Protein AF-X1ISZ4-F1 (afdb_monomer_lite)

Structure (mmCIF, N/CA/C/O backbone):
data_AF-X1ISZ4-F1
#
_entry.id   AF-X1ISZ4-F1
#
loop_
_atom_site.group_PDB
_atom_site.id
_atom_site.type_symbol
_atom_site.label_atom_id
_atom_site.label_alt_id
_atom_site.label_comp_id
_atom_site.label_asym_id
_atom_site.label_entity_id
_atom_site.label_seq_id
_atom_site.pdbx_PDB_ins_code
_atom_site.Cartn_x
_atom_site.Cartn_y
_atom_site.Cartn_z
_atom_site.occupancy
_atom_site.B_iso_or_equiv
_atom_site.auth_seq_id
_atom_site.auth_comp_id
_atom_site.auth_asym_id
_atom_site.auth_atom_id
_atom_site.pdbx_PDB_model_num
ATOM 1 N N . MET A 1 1 ? -13.206 31.941 -2.773 1.00 62.72 1 MET A N 1
ATOM 2 C CA . MET A 1 1 ? -14.234 31.764 -1.715 1.00 62.72 1 MET A CA 1
ATOM 3 C C . MET A 1 1 ? -15.038 30.474 -1.890 1.00 62.72 1 MET A C 1
ATOM 5 O O . MET A 1 1 ? -15.037 29.676 -0.965 1.00 62.72 1 MET A O 1
ATOM 9 N N . LYS A 1 2 ? -15.603 30.187 -3.077 1.00 75.62 2 LYS A N 1
ATOM 10 C CA . LYS A 1 2 ? -16.377 28.954 -3.359 1.00 75.62 2 LYS A CA 1
ATOM 11 C C . LYS A 1 2 ? -15.668 27.635 -2.975 1.00 75.62 2 LYS A C 1
ATOM 13 O O . LYS A 1 2 ? -16.251 26.824 -2.273 1.00 75.62 2 LYS A O 1
ATOM 18 N N . ARG A 1 3 ? -14.382 27.456 -3.323 1.00 81.62 3 ARG A N 1
ATOM 19 C CA . ARG A 1 3 ? -13.604 26.239 -2.979 1.00 81.62 3 ARG A CA 1
ATOM 20 C C . ARG A 1 3 ? -13.426 26.022 -1.467 1.00 81.62 3 ARG A C 1
ATOM 22 O O . ARG A 1 3 ? -13.477 24.888 -1.017 1.00 81.62 3 ARG A O 1
ATOM 29 N N . LYS A 1 4 ? -13.255 27.096 -0.684 1.00 86.88 4 LYS A N 1
ATOM 30 C CA . LYS A 1 4 ? -13.133 27.004 0.784 1.00 86.88 4 LYS A CA 1
ATOM 31 C C . LYS A 1 4 ? -14.461 26.585 1.424 1.00 86.88 4 LYS A C 1
ATOM 33 O O . LYS A 1 4 ? -14.455 25.752 2.316 1.00 86.88 4 LYS A O 1
ATOM 38 N N . ILE A 1 5 ? -15.581 27.111 0.921 1.00 91.75 5 ILE A N 1
ATOM 39 C CA . ILE A 1 5 ? -16.927 26.757 1.394 1.00 91.75 5 ILE A CA 1
ATOM 40 C C . ILE A 1 5 ? -17.220 25.275 1.138 1.00 91.75 5 ILE A C 1
ATOM 42 O O . ILE A 1 5 ? -17.655 24.587 2.052 1.00 91.75 5 ILE A O 1
ATOM 46 N N . VAL A 1 6 ? -16.913 24.763 -0.059 1.00 91.62 6 VAL A N 1
ATOM 47 C CA . VAL A 1 6 ? -17.113 23.338 -0.379 1.00 91.62 6 VAL A CA 1
ATOM 48 C C . VAL A 1 6 ? -16.302 22.437 0.552 1.00 91.62 6 VAL A C 1
ATOM 50 O O . VAL A 1 6 ? -16.856 21.482 1.079 1.00 91.62 6 VAL A O 1
ATOM 53 N N . VAL A 1 7 ? -15.028 22.763 0.807 1.00 90.25 7 VAL A N 1
ATOM 54 C CA . VAL A 1 7 ? -14.174 21.981 1.721 1.00 90.25 7 VAL A CA 1
ATOM 55 C C . VAL A 1 7 ? -14.715 21.995 3.152 1.00 90.25 7 VAL A C 1
ATOM 57 O O . VAL A 1 7 ? -14.713 20.963 3.820 1.00 90.25 7 VAL A O 1
ATOM 60 N N . ILE A 1 8 ? -15.200 23.142 3.633 1.00 94.44 8 ILE A N 1
ATOM 61 C CA . ILE A 1 8 ? -15.793 23.242 4.973 1.00 94.44 8 ILE A CA 1
ATOM 62 C C . ILE A 1 8 ? -17.065 22.397 5.049 1.00 94.44 8 ILE A C 1
ATOM 64 O O . ILE A 1 8 ? -17.183 21.575 5.952 1.00 94.44 8 ILE A O 1
ATOM 68 N N . ILE A 1 9 ? -17.976 22.535 4.080 1.00 95.31 9 ILE A N 1
ATOM 69 C CA . ILE A 1 9 ? -19.220 21.755 4.036 1.00 95.31 9 ILE A CA 1
ATOM 70 C C . ILE A 1 9 ? -18.910 20.258 3.979 1.00 95.31 9 ILE A C 1
ATOM 72 O O . ILE A 1 9 ? -19.455 19.506 4.780 1.00 95.31 9 ILE A O 1
ATOM 76 N N . SER A 1 10 ? -18.009 19.814 3.097 1.00 92.00 10 SER A N 1
ATOM 77 C CA . SER A 1 10 ? -17.659 18.393 2.987 1.00 92.00 10 SER A CA 1
ATOM 78 C C . SER A 1 10 ? -17.033 17.850 4.270 1.00 92.00 10 SER A C 1
ATOM 80 O O . SER A 1 10 ? -17.302 16.715 4.647 1.00 92.00 10 SER A O 1
ATOM 82 N N . THR A 1 11 ? -16.226 18.660 4.963 1.00 92.31 11 THR A N 1
ATOM 83 C CA . THR A 1 11 ? -15.612 18.274 6.242 1.00 92.31 11 THR A CA 1
ATOM 84 C C . THR A 1 11 ? -16.663 18.148 7.338 1.00 92.31 11 THR A C 1
ATOM 86 O O . THR A 1 11 ? -16.672 17.153 8.056 1.00 92.31 11 THR A O 1
ATOM 89 N N . VAL A 1 12 ? -17.579 19.116 7.442 1.00 96.44 12 VAL A N 1
ATOM 90 C CA . VAL A 1 12 ? -18.678 19.076 8.415 1.00 96.44 12 VAL A CA 1
ATOM 91 C C . VAL A 1 12 ? -19.565 17.866 8.155 1.00 96.44 12 VAL A C 1
ATOM 93 O O . VAL A 1 12 ? -19.790 17.088 9.072 1.00 96.44 12 VAL A O 1
ATOM 96 N N . VAL A 1 13 ? -19.987 17.644 6.906 1.00 96.56 13 VAL A N 1
ATOM 97 C CA . VAL A 1 13 ? -20.792 16.473 6.527 1.00 96.56 13 VAL A CA 1
ATOM 98 C C . VAL A 1 13 ? -20.063 15.174 6.874 1.00 96.56 13 VAL A C 1
ATOM 100 O O . VAL A 1 13 ? -20.657 14.294 7.491 1.00 96.56 13 VAL A O 1
ATOM 103 N N . GLY A 1 14 ? -18.772 15.062 6.543 1.00 94.06 14 GLY A N 1
ATOM 104 C CA . GLY A 1 14 ? -17.965 13.885 6.869 1.00 94.06 14 GLY A CA 1
ATOM 105 C C . GLY A 1 14 ? -17.879 13.617 8.374 1.00 94.06 14 GLY A C 1
ATOM 106 O O . GLY A 1 14 ? -18.080 12.483 8.806 1.00 94.06 14 GLY A O 1
ATOM 107 N N . LEU A 1 15 ? -17.649 14.655 9.183 1.00 96.31 15 LEU A N 1
ATOM 108 C CA . LEU A 1 15 ? -17.623 14.542 10.644 1.00 96.31 15 LEU A CA 1
ATOM 109 C C . LEU A 1 15 ? -18.996 14.183 11.216 1.00 96.31 15 LEU A C 1
ATOM 111 O O . LEU A 1 15 ? -19.079 13.331 12.096 1.00 96.31 15 LEU A O 1
ATOM 115 N N . THR A 1 16 ? -20.073 14.783 10.706 1.00 97.00 16 THR A N 1
ATOM 116 C CA . THR A 1 16 ? -21.440 14.459 11.128 1.00 97.00 16 THR A CA 1
ATOM 117 C C . THR A 1 16 ? -21.762 12.995 10.854 1.00 97.00 16 THR A C 1
ATOM 119 O O . THR A 1 16 ? -22.249 12.313 11.751 1.00 97.00 16 THR A O 1
ATOM 122 N N . VAL A 1 17 ? -21.444 12.489 9.659 1.00 96.19 17 VAL A N 1
ATOM 123 C CA . VAL A 1 17 ? -21.639 11.072 9.317 1.00 96.19 17 VAL A CA 1
ATOM 124 C C . VAL A 1 17 ? -20.811 10.172 10.234 1.00 96.19 17 VAL A C 1
ATOM 126 O O . VAL A 1 17 ? -21.343 9.200 10.762 1.00 96.19 17 VAL A O 1
ATOM 129 N N . LEU A 1 18 ? -19.542 10.509 10.485 1.00 94.12 18 LEU A N 1
ATOM 130 C CA . LEU A 1 18 ? -18.672 9.733 11.371 1.00 94.12 18 LEU A CA 1
ATOM 131 C C . LEU A 1 18 ? -19.232 9.648 12.800 1.00 94.12 18 LEU A C 1
ATOM 133 O O . LEU A 1 18 ? -19.314 8.561 13.368 1.00 94.12 18 LEU A O 1
ATOM 137 N N . ILE A 1 19 ? -19.653 10.782 13.368 1.00 95.25 19 ILE A N 1
ATOM 138 C CA . ILE A 1 19 ? -20.254 10.845 14.708 1.00 95.25 19 ILE A CA 1
ATOM 139 C C . ILE A 1 19 ? -21.555 10.039 14.746 1.00 95.25 19 ILE A C 1
ATOM 141 O O . ILE A 1 19 ? -21.777 9.281 15.687 1.00 95.25 19 ILE A O 1
ATOM 145 N N . LEU A 1 20 ? -22.395 10.166 13.717 1.00 95.62 20 LEU A N 1
ATOM 146 C CA . LEU A 1 20 ? -23.673 9.468 13.632 1.00 95.62 20 LEU A CA 1
ATOM 147 C C . LEU A 1 20 ? -23.486 7.947 13.552 1.00 95.62 20 LEU A C 1
ATOM 149 O O . LEU A 1 20 ? -24.216 7.220 14.217 1.00 95.62 20 LEU A O 1
ATOM 153 N N . ILE A 1 21 ? -22.471 7.463 12.829 1.00 94.19 21 ILE A N 1
ATOM 154 C CA . ILE A 1 21 ? -22.116 6.035 12.801 1.00 94.19 21 ILE A CA 1
ATOM 155 C C . ILE A 1 21 ? -21.763 5.540 14.205 1.00 94.19 21 ILE A C 1
ATOM 157 O O . ILE A 1 21 ? -22.311 4.535 14.647 1.00 94.19 21 ILE A O 1
ATOM 161 N N . PHE A 1 22 ? -20.890 6.243 14.930 1.00 91.12 22 PHE A N 1
ATOM 162 C CA . PHE A 1 22 ? -20.502 5.825 16.282 1.00 91.12 22 PHE A CA 1
ATOM 163 C C . PHE A 1 22 ? -21.638 5.938 17.299 1.00 91.12 22 PHE A C 1
ATOM 165 O O . PHE A 1 22 ? -21.713 5.128 18.224 1.00 91.12 22 PHE A O 1
ATOM 172 N N . TYR A 1 23 ? -22.523 6.916 17.123 1.00 93.12 23 TYR A N 1
ATOM 173 C CA . TYR A 1 23 ? -23.715 7.064 17.944 1.00 93.12 23 TYR A CA 1
ATOM 174 C C . TYR A 1 23 ? -24.702 5.911 17.717 1.00 93.12 23 TYR A C 1
ATOM 176 O O . TYR A 1 23 ? -25.162 5.313 18.684 1.00 93.12 23 TYR A O 1
ATOM 184 N N . LEU A 1 24 ? -24.978 5.557 16.455 1.00 93.25 24 LEU A N 1
ATOM 185 C CA . LEU A 1 24 ? -25.898 4.471 16.101 1.00 93.25 24 LEU A CA 1
ATOM 186 C C . LEU A 1 24 ? -25.3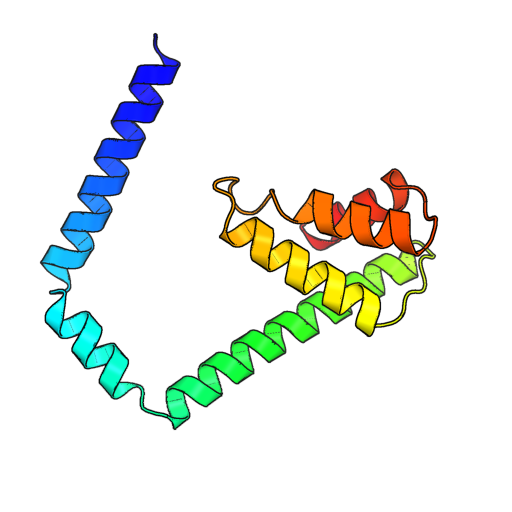37 3.086 16.434 1.00 93.25 24 LEU A C 1
ATOM 188 O O . LEU A 1 24 ? -26.068 2.232 16.925 1.00 93.25 24 LEU A O 1
ATOM 192 N N . ALA A 1 25 ? -24.050 2.854 16.170 1.00 90.62 25 ALA A N 1
ATOM 193 C CA . ALA A 1 25 ? -23.402 1.582 16.476 1.00 90.62 25 ALA A CA 1
ATOM 194 C C . ALA A 1 25 ? -23.202 1.387 17.988 1.00 90.62 25 ALA A C 1
ATOM 196 O O . ALA A 1 25 ? -23.190 0.257 18.472 1.00 90.62 25 ALA A O 1
ATOM 197 N N . GLY A 1 26 ? -23.053 2.486 18.735 1.00 92.38 26 GLY A N 1
ATOM 198 C CA . GLY A 1 26 ? -22.626 2.475 20.126 1.00 92.38 26 GLY A CA 1
ATOM 199 C C . GLY A 1 26 ? -21.145 2.115 20.225 1.00 92.38 26 GLY A C 1
ATOM 200 O O . GLY A 1 26 ? -20.756 0.966 20.035 1.00 92.38 26 GLY A O 1
ATOM 201 N N . ILE A 1 27 ? -20.297 3.090 20.567 1.00 89.44 27 ILE A N 1
ATOM 202 C CA . ILE A 1 27 ? -18.837 2.894 20.638 1.00 89.44 27 ILE A CA 1
ATOM 203 C C . ILE A 1 27 ? -18.433 1.692 21.514 1.00 89.44 27 ILE A C 1
ATOM 205 O O . ILE A 1 27 ? -17.483 0.983 21.196 1.00 89.44 27 ILE A O 1
ATOM 209 N N . GLN A 1 28 ? -19.186 1.424 22.584 1.00 91.31 28 GLN A N 1
ATOM 210 C CA . GLN A 1 28 ? -18.955 0.284 23.473 1.00 91.31 28 GLN A CA 1
ATOM 211 C C . GLN A 1 28 ? -19.186 -1.057 22.769 1.00 91.31 28 GLN A C 1
ATOM 213 O O . GLN A 1 28 ? -18.367 -1.961 22.914 1.00 91.31 28 GLN A O 1
ATOM 218 N N . ASN A 1 29 ? -20.244 -1.163 21.960 1.00 92.00 29 ASN A N 1
ATOM 219 C CA . ASN A 1 29 ? -20.534 -2.367 21.185 1.00 92.00 29 ASN A CA 1
ATOM 220 C C . ASN A 1 29 ? -19.422 -2.623 20.166 1.00 92.00 29 ASN A C 1
ATOM 222 O O . ASN A 1 29 ? -18.970 -3.749 20.031 1.00 92.00 29 ASN A O 1
ATOM 226 N N . VAL A 1 30 ? -18.906 -1.575 19.513 1.00 90.19 30 VAL A N 1
ATOM 227 C CA . VAL A 1 30 ? -17.790 -1.709 18.560 1.00 90.19 30 VAL A CA 1
ATOM 228 C C . VAL A 1 30 ? -16.569 -2.352 19.223 1.00 90.19 30 VAL A C 1
ATOM 230 O O . VAL A 1 30 ? -16.016 -3.314 18.695 1.00 90.19 30 VAL A O 1
ATOM 233 N N . PHE A 1 31 ? -16.156 -1.857 20.393 1.00 88.62 31 PHE A N 1
ATOM 234 C CA . PHE A 1 31 ? -15.018 -2.437 21.112 1.00 88.62 31 PHE A CA 1
ATOM 235 C C . PHE A 1 31 ? -15.305 -3.845 21.641 1.00 88.62 31 PHE A C 1
ATOM 237 O O . PHE A 1 31 ? -14.404 -4.685 21.634 1.00 88.62 31 PHE A O 1
ATOM 244 N N . PHE A 1 32 ? -16.542 -4.116 22.064 1.00 93.06 32 PHE A N 1
ATOM 245 C CA . PHE A 1 32 ? -16.958 -5.450 22.486 1.00 93.06 32 PHE A CA 1
ATOM 246 C C . PHE A 1 32 ? -16.846 -6.459 21.337 1.00 93.06 32 PHE A C 1
ATOM 248 O O . PHE A 1 32 ? -16.183 -7.480 21.496 1.00 93.06 32 PHE A O 1
ATOM 255 N N . GLU A 1 33 ? -17.396 -6.139 20.164 1.00 90.62 33 GLU A N 1
ATOM 256 C CA . GLU A 1 33 ? -17.349 -6.997 18.973 1.00 90.62 33 GLU A CA 1
ATOM 257 C C . GLU A 1 33 ? -15.916 -7.226 18.473 1.00 90.62 33 GLU A C 1
ATOM 259 O O . GLU A 1 33 ? -15.555 -8.347 18.119 1.00 90.62 33 GLU A O 1
ATOM 264 N N . ILE A 1 34 ? -15.049 -6.205 18.516 1.00 88.94 34 ILE A N 1
ATOM 265 C CA . ILE A 1 34 ? -13.618 -6.377 18.203 1.00 88.94 34 ILE A CA 1
ATOM 266 C C . ILE A 1 34 ? -12.974 -7.403 19.150 1.00 88.94 34 ILE A C 1
ATOM 268 O O . ILE A 1 34 ? -12.166 -8.223 18.713 1.00 88.94 34 ILE A O 1
ATOM 272 N N . GLY A 1 35 ? -13.349 -7.393 20.432 1.00 89.00 35 GLY A N 1
ATOM 273 C CA . GLY A 1 35 ? -12.904 -8.389 21.407 1.00 89.00 35 GLY A CA 1
ATOM 274 C C . GLY A 1 35 ? -13.404 -9.807 21.104 1.00 89.00 35 GLY A C 1
ATOM 275 O O . GLY A 1 35 ? -12.671 -10.769 21.339 1.00 89.00 35 GLY A O 1
ATOM 276 N N . GLN A 1 36 ? -14.605 -9.946 20.531 1.00 93.88 36 GLN A N 1
ATOM 277 C CA . GLN A 1 36 ? -15.208 -11.244 20.190 1.00 93.88 36 GLN A CA 1
ATOM 278 C C . GLN A 1 36 ? -14.522 -11.955 19.013 1.00 93.88 36 GLN A C 1
ATOM 280 O O . GLN A 1 36 ? -14.620 -13.175 18.898 1.00 93.88 36 GLN A O 1
ATOM 285 N N . ILE A 1 37 ? -13.779 -11.231 18.166 1.00 92.44 37 ILE A N 1
ATOM 286 C CA . ILE A 1 37 ? -13.015 -11.819 17.047 1.00 92.44 37 ILE A CA 1
ATOM 287 C C . ILE A 1 37 ? -12.016 -12.878 17.552 1.00 92.44 37 ILE A C 1
ATOM 289 O O . ILE A 1 37 ? -11.754 -13.881 16.877 1.00 92.44 37 ILE A O 1
ATOM 293 N N . GLY A 1 38 ? -11.454 -12.657 18.745 1.00 93.31 38 GLY A N 1
ATOM 294 C CA . GLY A 1 38 ? -10.463 -13.534 19.356 1.00 93.31 38 GLY A CA 1
ATOM 295 C C . GLY A 1 38 ? -9.146 -13.627 18.572 1.00 93.31 38 GLY A C 1
ATOM 296 O O . GLY A 1 38 ? -8.960 -13.047 17.500 1.00 93.31 38 GLY A O 1
ATOM 297 N N . LEU A 1 39 ? -8.194 -14.391 19.117 1.00 93.19 39 LEU A N 1
ATOM 298 C CA . LEU A 1 39 ? -6.863 -14.531 18.518 1.00 93.19 39 LEU A CA 1
ATOM 299 C C . LEU A 1 39 ? -6.914 -15.202 17.136 1.00 93.19 39 LEU A C 1
ATOM 301 O O . LEU A 1 39 ? -6.226 -14.767 16.217 1.00 93.19 39 LEU A O 1
ATOM 305 N N . LEU A 1 40 ? -7.741 -16.240 16.975 1.00 95.12 40 LEU A N 1
ATOM 306 C CA . LEU A 1 40 ? -7.866 -16.960 15.705 1.00 95.12 40 LEU A CA 1
ATOM 307 C C . LEU A 1 40 ? -8.428 -16.065 14.597 1.00 95.12 40 LEU A C 1
ATOM 309 O O . LEU A 1 40 ? -7.864 -16.039 13.505 1.00 95.12 40 LEU A O 1
ATOM 313 N N . GLY A 1 41 ? -9.485 -15.298 14.879 1.00 95.00 41 GLY A N 1
ATOM 314 C CA . GLY A 1 41 ? -10.046 -14.366 13.904 1.00 95.00 41 GLY A CA 1
ATOM 315 C C . GLY A 1 41 ? -9.039 -13.288 13.499 1.00 95.00 41 GLY A C 1
ATOM 316 O O . GLY A 1 41 ? -8.880 -13.013 12.310 1.00 95.00 41 GLY A O 1
ATOM 317 N N . ALA A 1 42 ? -8.277 -12.754 14.460 1.00 94.31 42 ALA A N 1
ATOM 318 C CA . ALA A 1 42 ? -7.219 -11.784 14.185 1.00 94.31 42 ALA A CA 1
ATOM 319 C C . ALA A 1 42 ? -6.105 -12.373 13.301 1.00 94.31 42 ALA A C 1
ATOM 321 O O . ALA A 1 42 ? -5.679 -11.737 12.337 1.00 94.31 42 ALA A O 1
ATOM 322 N N . VAL A 1 43 ? -5.660 -13.603 13.582 1.00 96.56 43 VAL A N 1
ATOM 323 C CA . VAL A 1 43 ? -4.642 -14.294 12.775 1.00 96.56 43 VAL A CA 1
ATOM 324 C C . VAL A 1 43 ? -5.142 -14.543 11.354 1.00 96.56 43 VAL A C 1
ATOM 326 O O . VAL A 1 43 ? -4.415 -14.255 10.406 1.00 96.56 43 VAL A O 1
ATOM 329 N N . VAL A 1 44 ? -6.377 -15.024 11.185 1.00 97.00 44 VAL A N 1
ATOM 330 C CA . VAL A 1 44 ? -6.973 -15.256 9.858 1.00 97.00 44 VAL A CA 1
ATOM 331 C C . VAL A 1 44 ? -7.086 -13.949 9.075 1.00 97.00 44 VAL A C 1
ATOM 333 O O . VAL A 1 44 ? -6.731 -13.912 7.897 1.00 97.00 44 VAL A O 1
ATOM 336 N N . PHE A 1 45 ? -7.515 -12.866 9.724 1.00 96.00 45 PHE A N 1
ATOM 337 C CA . PHE A 1 45 ? -7.602 -11.547 9.105 1.00 96.00 45 PHE A CA 1
ATOM 338 C C . PHE A 1 45 ? -6.231 -11.037 8.638 1.00 96.00 45 PHE A C 1
ATOM 340 O O . PHE A 1 45 ? -6.075 -10.643 7.481 1.00 96.00 45 PHE A O 1
ATOM 347 N N . ILE A 1 46 ? -5.212 -11.096 9.502 1.00 96.25 46 ILE A N 1
ATOM 348 C CA . ILE A 1 46 ? -3.847 -10.672 9.157 1.00 96.25 46 ILE A CA 1
ATOM 349 C C . ILE A 1 46 ? -3.278 -11.550 8.038 1.00 96.25 46 ILE A C 1
ATOM 351 O O . ILE A 1 46 ? -2.695 -11.031 7.086 1.00 96.25 46 ILE A O 1
ATOM 355 N N . ALA A 1 47 ? -3.471 -12.868 8.112 1.00 97.44 47 ALA A N 1
ATOM 356 C CA . ALA A 1 47 ? -3.026 -13.795 7.081 1.00 97.44 47 ALA A CA 1
ATOM 357 C C . ALA A 1 47 ? -3.687 -13.493 5.729 1.00 97.44 47 ALA A C 1
ATOM 359 O O . ALA A 1 47 ? -3.003 -13.469 4.708 1.00 97.44 47 ALA A O 1
ATOM 360 N N . ASN A 1 48 ? -4.989 -13.196 5.717 1.00 97.81 48 ASN A N 1
ATOM 361 C CA . ASN A 1 48 ? -5.705 -12.788 4.514 1.00 97.81 48 ASN A CA 1
ATOM 362 C C . ASN A 1 48 ? -5.155 -11.474 3.936 1.00 97.81 48 ASN A C 1
ATOM 364 O O . ASN A 1 48 ? -4.864 -11.410 2.743 1.00 97.81 48 ASN A O 1
ATOM 368 N N . ALA A 1 49 ? -4.934 -10.458 4.774 1.00 96.25 49 ALA A N 1
ATOM 369 C CA . ALA A 1 49 ? -4.366 -9.183 4.340 1.00 96.25 49 ALA A CA 1
ATOM 370 C C . ALA A 1 49 ? -2.956 -9.351 3.742 1.00 96.25 49 ALA A C 1
ATOM 372 O O . ALA A 1 49 ? -2.654 -8.799 2.681 1.00 96.25 49 ALA A O 1
ATOM 373 N N . LEU A 1 50 ? -2.103 -10.161 4.379 1.00 96.56 50 LEU A N 1
ATOM 374 C CA . LEU A 1 50 ? -0.775 -10.495 3.862 1.00 96.56 50 LEU A CA 1
ATOM 375 C C . LEU A 1 50 ? -0.858 -11.283 2.553 1.00 96.56 50 LEU A C 1
ATOM 377 O O . LEU A 1 50 ? -0.104 -11.003 1.624 1.00 96.56 50 LEU A O 1
ATOM 381 N N . PHE A 1 51 ? -1.787 -12.231 2.445 1.00 97.81 51 PHE A N 1
ATOM 382 C CA . PHE A 1 51 ? -1.993 -13.001 1.223 1.00 97.81 51 PHE A CA 1
ATOM 383 C C . PHE A 1 51 ? -2.395 -12.099 0.050 1.00 97.81 51 PHE A C 1
ATOM 385 O O . PHE A 1 51 ? -1.787 -12.166 -1.018 1.00 97.81 51 PHE A O 1
ATOM 392 N N . ILE A 1 52 ? -3.340 -11.182 0.269 1.00 96.94 52 ILE A N 1
ATOM 393 C CA . ILE A 1 52 ? -3.747 -10.178 -0.722 1.00 96.94 52 ILE A CA 1
ATOM 394 C C . ILE A 1 52 ? -2.554 -9.302 -1.137 1.00 96.94 52 ILE A C 1
ATOM 396 O O . ILE A 1 52 ? -2.323 -9.084 -2.328 1.00 96.94 52 ILE A O 1
ATOM 400 N N . LEU A 1 53 ? -1.749 -8.836 -0.178 1.00 95.62 53 LEU A N 1
ATOM 401 C CA . LEU A 1 53 ? -0.545 -8.046 -0.449 1.00 95.62 53 LEU A CA 1
ATOM 402 C C . LEU A 1 53 ? 0.473 -8.803 -1.324 1.00 95.62 53 LEU A C 1
ATOM 404 O O . LEU A 1 53 ? 1.076 -8.215 -2.229 1.00 95.62 53 LEU A O 1
ATOM 408 N N . LEU A 1 54 ? 0.666 -10.100 -1.069 1.00 97.38 54 LEU A N 1
ATOM 409 C CA . LEU A 1 54 ? 1.537 -10.954 -1.876 1.00 97.38 54 LEU A CA 1
ATOM 410 C C . LEU A 1 54 ? 0.998 -11.089 -3.303 1.00 97.38 54 LEU A C 1
ATOM 412 O O . LEU A 1 54 ? 1.757 -10.877 -4.248 1.00 97.38 54 LEU A O 1
ATOM 416 N N . LEU A 1 55 ? -0.302 -11.353 -3.476 1.00 97.12 55 LEU A N 1
ATOM 417 C CA . LEU A 1 55 ? -0.933 -11.440 -4.798 1.00 97.12 55 LEU A CA 1
ATOM 418 C C . LEU A 1 55 ? -0.776 -10.140 -5.599 1.00 97.12 55 LEU A C 1
ATOM 420 O O . LEU A 1 55 ? -0.371 -10.180 -6.761 1.00 97.12 55 LEU A O 1
ATOM 424 N N . TYR A 1 56 ? -0.995 -8.979 -4.975 1.00 95.44 56 TYR A N 1
ATOM 425 C CA . TYR A 1 56 ? -0.771 -7.681 -5.626 1.00 95.44 56 TYR A CA 1
ATOM 426 C 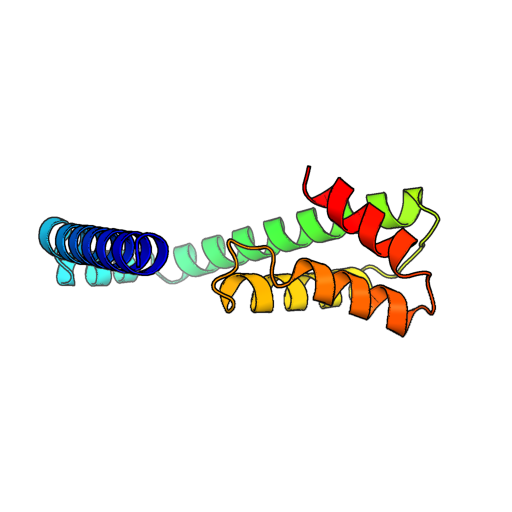C . TYR A 1 56 ? 0.695 -7.426 -5.981 1.00 95.44 56 TYR A C 1
ATOM 428 O O . TYR A 1 56 ? 0.997 -6.720 -6.945 1.00 95.44 56 TYR A O 1
ATOM 436 N N . THR A 1 57 ? 1.623 -7.967 -5.197 1.00 97.31 57 THR A N 1
ATOM 437 C CA . THR A 1 57 ? 3.052 -7.879 -5.499 1.00 97.31 57 THR A CA 1
ATOM 438 C C . THR A 1 57 ? 3.401 -8.753 -6.700 1.00 97.31 57 THR A C 1
ATOM 440 O O . THR A 1 57 ? 4.084 -8.278 -7.605 1.00 97.31 57 THR A O 1
ATOM 443 N N . PHE A 1 58 ? 2.898 -9.990 -6.751 1.00 97.69 58 PHE A N 1
ATOM 444 C CA . PHE A 1 58 ? 3.084 -10.880 -7.899 1.00 97.69 58 PHE A CA 1
ATOM 445 C C . PHE A 1 58 ? 2.490 -10.293 -9.178 1.00 97.69 58 PHE A C 1
ATOM 447 O O . PHE A 1 58 ? 3.175 -10.262 -10.198 1.00 97.69 58 PHE A O 1
ATOM 454 N N . SER A 1 59 ? 1.265 -9.765 -9.109 1.00 97.44 59 SER A N 1
ATOM 455 C CA . SER A 1 59 ? 0.617 -9.093 -10.241 1.00 97.44 59 SER A CA 1
ATOM 456 C C . SER A 1 59 ? 1.505 -7.983 -10.811 1.00 97.44 59 SER A C 1
ATOM 458 O O . SER A 1 59 ? 1.870 -8.001 -11.988 1.00 97.44 59 SER A O 1
ATOM 460 N N . TRP A 1 60 ? 1.980 -7.072 -9.956 1.00 97.62 60 TRP A N 1
ATOM 461 C CA . TRP A 1 60 ? 2.834 -5.980 -10.417 1.00 97.62 60 TRP A CA 1
ATOM 462 C C . TRP A 1 60 ? 4.201 -6.451 -10.912 1.00 97.62 60 TRP A C 1
ATOM 464 O O . TRP A 1 60 ? 4.736 -5.888 -11.865 1.00 97.62 60 TRP A O 1
ATOM 474 N N . GLN A 1 61 ? 4.770 -7.501 -10.315 1.00 97.88 61 GLN A N 1
ATOM 475 C CA . GLN A 1 61 ? 6.020 -8.089 -10.792 1.00 97.88 61 GLN A CA 1
ATOM 476 C C . GLN A 1 61 ? 5.878 -8.636 -12.220 1.00 97.88 61 GLN A C 1
ATOM 478 O O . GLN A 1 61 ? 6.796 -8.469 -13.024 1.00 97.88 61 GLN A O 1
ATOM 483 N N . ILE A 1 62 ? 4.735 -9.242 -12.555 1.00 97.81 62 ILE A N 1
ATOM 484 C CA . ILE A 1 62 ? 4.435 -9.713 -13.915 1.00 97.81 62 ILE A CA 1
ATOM 485 C C . ILE A 1 62 ? 4.356 -8.526 -14.885 1.00 97.81 62 ILE A C 1
ATOM 487 O O . ILE A 1 62 ? 4.960 -8.574 -15.956 1.00 97.81 62 ILE A O 1
ATOM 491 N N . ILE A 1 63 ? 3.691 -7.433 -14.495 1.00 97.94 63 ILE A N 1
ATOM 492 C CA . ILE A 1 63 ? 3.603 -6.207 -15.308 1.00 97.94 63 ILE A CA 1
ATOM 493 C C . ILE A 1 63 ? 4.992 -5.578 -15.502 1.00 97.94 63 ILE A C 1
ATOM 495 O O . ILE A 1 63 ? 5.367 -5.190 -16.605 1.00 97.94 63 ILE A O 1
ATOM 499 N N . LEU A 1 64 ? 5.812 -5.510 -14.455 1.00 97.75 64 LEU A N 1
ATOM 500 C CA . LEU A 1 64 ? 7.196 -5.047 -14.568 1.00 97.75 64 LEU A CA 1
ATOM 501 C C . LEU A 1 64 ? 7.993 -5.922 -15.544 1.00 97.75 64 LEU A C 1
ATOM 503 O O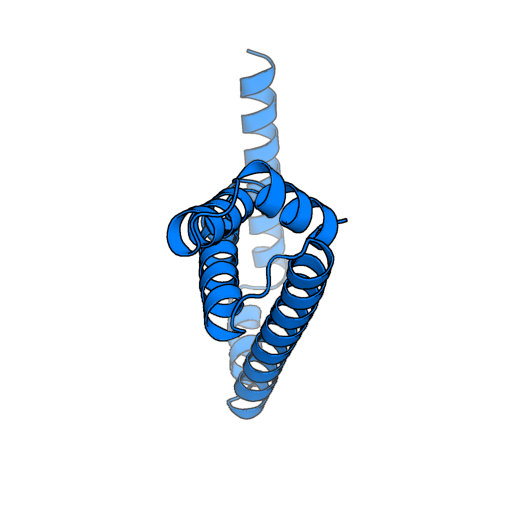 . LEU A 1 64 ? 8.687 -5.398 -16.420 1.00 97.75 64 LEU A O 1
ATOM 507 N N . ALA A 1 65 ? 7.852 -7.245 -15.448 1.00 97.31 65 ALA A N 1
ATOM 508 C CA . ALA A 1 65 ? 8.528 -8.181 -16.334 1.00 97.31 65 ALA A CA 1
ATOM 509 C C . ALA A 1 65 ? 8.083 -8.038 -17.801 1.00 97.31 65 ALA A C 1
ATOM 511 O O . ALA A 1 65 ? 8.943 -8.112 -18.681 1.00 97.31 65 ALA A O 1
ATOM 512 N N . SER A 1 66 ? 6.798 -7.779 -18.077 1.00 96.75 66 SER A N 1
ATOM 513 C CA . SER A 1 66 ? 6.288 -7.571 -19.445 1.00 96.75 66 SER A CA 1
ATOM 514 C C . SER A 1 66 ? 6.809 -6.279 -20.079 1.00 96.75 66 SER A C 1
ATOM 516 O O . SER A 1 66 ? 7.060 -6.235 -21.280 1.00 96.75 66 SER A O 1
ATOM 518 N N . TYR A 1 67 ? 7.104 -5.264 -19.266 1.00 96.19 67 TYR A N 1
ATOM 519 C CA . TYR A 1 67 ? 7.810 -4.057 -19.700 1.00 96.19 67 TYR A CA 1
ATOM 520 C C . TYR A 1 67 ? 9.334 -4.271 -19.801 1.00 96.19 67 TYR A C 1
ATOM 522 O O . TYR A 1 67 ? 10.076 -3.343 -20.113 1.00 96.19 67 TYR A O 1
ATOM 530 N N . GLY A 1 68 ? 9.856 -5.475 -19.558 1.00 95.25 68 GLY A N 1
ATOM 531 C CA . GLY A 1 68 ? 11.291 -5.775 -19.601 1.00 95.25 68 GLY A CA 1
ATOM 532 C C . GLY A 1 68 ? 12.061 -5.335 -18.350 1.00 95.25 68 GLY A C 1
ATOM 533 O O . GLY A 1 68 ? 13.285 -5.241 -18.382 1.00 95.25 68 GLY A O 1
ATOM 534 N N . CYS A 1 69 ? 11.366 -5.049 -17.248 1.00 94.62 69 CYS A N 1
ATOM 535 C CA . CYS A 1 69 ? 11.945 -4.761 -15.937 1.00 94.62 69 CYS A CA 1
ATOM 536 C C . CYS A 1 69 ? 11.892 -6.029 -15.073 1.00 94.62 69 CYS A C 1
ATOM 538 O O . CYS A 1 69 ? 10.961 -6.241 -14.301 1.00 94.62 69 CYS A O 1
ATOM 540 N N . ARG A 1 70 ? 12.894 -6.904 -15.207 1.00 94.62 70 ARG A N 1
ATOM 541 C CA . ARG A 1 70 ? 12.984 -8.135 -14.406 1.00 94.62 70 ARG A CA 1
ATOM 542 C C . ARG A 1 70 ? 13.591 -7.829 -13.040 1.00 94.62 70 ARG A C 1
ATOM 544 O O . ARG A 1 70 ? 14.800 -7.656 -12.925 1.00 94.62 70 ARG A O 1
ATOM 551 N N . LEU A 1 71 ? 12.740 -7.744 -12.022 1.00 96.00 71 LEU A N 1
ATOM 552 C CA . LEU A 1 71 ? 13.122 -7.404 -10.651 1.00 96.00 71 LEU A CA 1
ATOM 553 C C . LEU A 1 71 ? 12.895 -8.582 -9.705 1.00 96.00 71 LEU A C 1
ATOM 555 O O . LEU A 1 71 ? 12.030 -9.431 -9.945 1.00 96.00 71 LEU A O 1
ATOM 559 N N . SER A 1 72 ? 13.659 -8.620 -8.612 1.00 96.69 72 SER A N 1
ATOM 560 C CA . SER A 1 72 ? 13.456 -9.626 -7.572 1.00 96.69 72 SER A CA 1
ATOM 561 C C . SER A 1 72 ? 12.132 -9.377 -6.841 1.00 96.69 72 SER A C 1
ATOM 563 O O . SER A 1 72 ? 11.737 -8.229 -6.630 1.00 96.69 72 SER A O 1
ATOM 565 N N . PHE A 1 73 ? 11.455 -10.447 -6.410 1.00 96.88 73 PHE A N 1
ATOM 566 C CA . PHE A 1 73 ? 10.190 -10.326 -5.672 1.00 96.88 73 PHE A CA 1
ATOM 567 C C . PHE A 1 73 ? 10.343 -9.441 -4.429 1.00 96.88 73 PHE A C 1
ATOM 569 O O . PHE A 1 73 ? 9.471 -8.633 -4.131 1.00 96.88 73 PHE A O 1
ATOM 576 N N . ARG A 1 74 ? 11.483 -9.544 -3.733 1.00 97.06 74 ARG A N 1
ATOM 577 C CA . ARG A 1 74 ? 11.780 -8.757 -2.527 1.00 97.06 74 ARG A CA 1
ATOM 578 C C . ARG A 1 74 ? 11.765 -7.255 -2.797 1.00 97.06 74 ARG A C 1
ATOM 580 O O . ARG A 1 74 ? 11.254 -6.499 -1.977 1.00 97.06 74 ARG A O 1
ATOM 587 N N . ASP A 1 75 ? 12.296 -6.829 -3.939 1.00 97.06 75 ASP A N 1
ATOM 588 C CA . ASP A 1 75 ? 12.384 -5.409 -4.281 1.00 97.06 75 ASP A CA 1
ATOM 589 C C . ASP A 1 75 ? 11.005 -4.845 -4.626 1.00 97.06 75 ASP A C 1
ATOM 591 O O . ASP A 1 75 ? 10.638 -3.771 -4.145 1.00 97.06 75 ASP A O 1
ATOM 595 N N . VAL A 1 76 ? 10.216 -5.610 -5.385 1.00 97.69 76 VAL A N 1
ATOM 596 C CA . VAL A 1 76 ? 8.827 -5.266 -5.722 1.00 97.69 76 VAL A CA 1
ATOM 597 C C . VAL A 1 76 ? 7.958 -5.244 -4.462 1.00 97.69 76 VAL A C 1
ATOM 599 O O . VAL A 1 76 ? 7.211 -4.289 -4.253 1.00 97.69 76 VAL A O 1
ATOM 602 N N . PHE A 1 77 ? 8.104 -6.241 -3.585 1.00 97.94 77 PHE A N 1
ATOM 603 C CA . PHE A 1 77 ? 7.386 -6.337 -2.315 1.00 97.94 77 PHE A CA 1
ATOM 604 C C . PHE A 1 77 ? 7.691 -5.148 -1.401 1.00 97.94 77 PHE A C 1
ATOM 606 O O . PHE A 1 77 ? 6.773 -4.488 -0.919 1.00 97.94 77 PHE A O 1
ATOM 613 N N . ALA A 1 78 ? 8.973 -4.820 -1.206 1.00 97.19 78 ALA A N 1
ATOM 614 C CA . ALA A 1 78 ? 9.382 -3.690 -0.376 1.00 97.19 78 ALA A CA 1
ATOM 615 C C . ALA A 1 78 ? 8.830 -2.360 -0.912 1.00 97.19 78 ALA A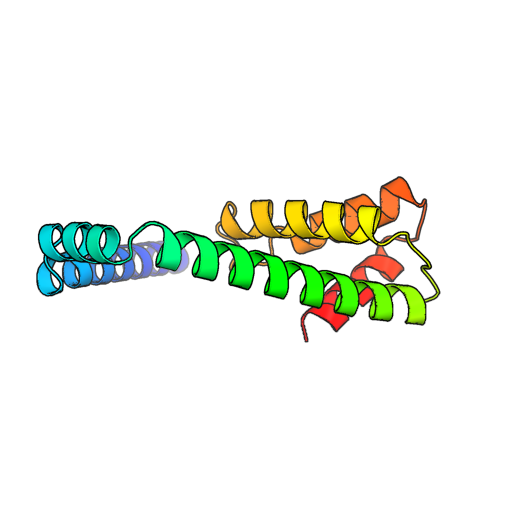 C 1
ATOM 617 O O . ALA A 1 78 ? 8.255 -1.575 -0.157 1.00 97.19 78 ALA A O 1
ATOM 618 N N . ALA A 1 79 ? 8.942 -2.128 -2.225 1.00 96.50 79 ALA A N 1
ATOM 619 C CA . ALA A 1 79 ? 8.377 -0.939 -2.857 1.00 96.50 79 ALA A CA 1
ATOM 620 C C . ALA A 1 79 ? 6.847 -0.883 -2.701 1.00 96.50 79 ALA A C 1
ATOM 622 O O . ALA A 1 79 ? 6.293 0.190 -2.461 1.00 96.50 79 ALA A O 1
ATOM 623 N N . ARG A 1 80 ? 6.160 -2.029 -2.785 1.00 95.06 80 ARG A N 1
ATOM 624 C CA . ARG A 1 80 ? 4.708 -2.115 -2.600 1.00 95.06 80 ARG A CA 1
ATOM 625 C C . ARG A 1 80 ? 4.284 -1.805 -1.167 1.00 95.06 80 ARG A C 1
ATOM 627 O O . ARG A 1 80 ? 3.379 -0.998 -0.989 1.00 95.06 80 ARG A O 1
ATOM 634 N N . VAL A 1 81 ? 4.939 -2.385 -0.161 1.00 96.00 81 VAL A N 1
ATOM 635 C CA . VAL A 1 81 ? 4.643 -2.120 1.261 1.00 96.00 81 VAL A CA 1
ATOM 636 C C . VAL A 1 81 ? 4.805 -0.637 1.584 1.00 96.00 81 VAL A C 1
ATOM 638 O O . VAL A 1 81 ? 3.924 -0.040 2.199 1.00 96.00 81 VAL A O 1
ATOM 641 N N . ILE A 1 82 ? 5.890 -0.018 1.114 1.00 94.88 82 ILE A N 1
ATOM 642 C CA . ILE A 1 82 ? 6.138 1.414 1.326 1.00 94.88 82 ILE A CA 1
ATOM 643 C C . ILE A 1 82 ? 5.093 2.263 0.595 1.00 94.88 82 ILE A C 1
ATOM 645 O O . ILE A 1 82 ? 4.554 3.209 1.171 1.00 94.88 82 ILE A O 1
ATOM 649 N N . GLY A 1 83 ? 4.749 1.898 -0.644 1.00 93.75 83 GLY A N 1
ATOM 650 C CA . GLY A 1 83 ? 3.661 2.534 -1.383 1.00 93.75 83 GLY A CA 1
ATOM 651 C C . GLY A 1 83 ? 2.322 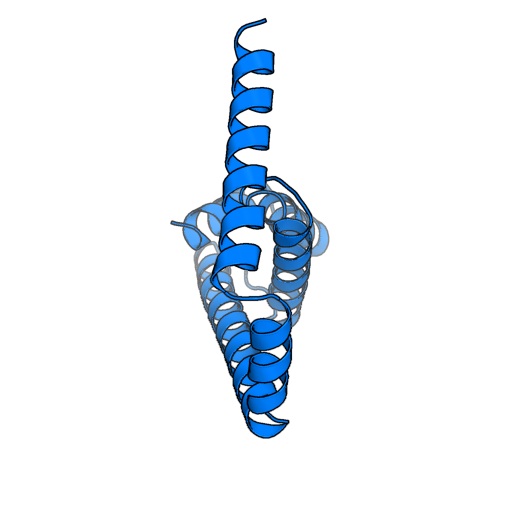2.439 -0.645 1.00 93.75 83 GLY A C 1
ATOM 652 O O . GLY A 1 83 ? 1.620 3.439 -0.512 1.00 93.75 83 GLY A O 1
ATOM 653 N N . PHE A 1 84 ? 1.973 1.278 -0.091 1.00 92.31 84 PHE A N 1
ATOM 654 C CA . PHE A 1 84 ? 0.756 1.133 0.706 1.00 92.31 84 PHE A CA 1
ATOM 655 C C . PHE A 1 84 ? 0.789 2.008 1.957 1.00 92.31 84 PHE A C 1
ATOM 657 O O . PHE A 1 84 ? -0.142 2.783 2.164 1.00 92.31 84 PHE A O 1
ATOM 664 N N . ALA A 1 85 ? 1.869 1.961 2.741 1.00 92.69 85 ALA A N 1
ATOM 665 C CA . ALA A 1 85 ? 2.001 2.766 3.954 1.00 92.69 85 ALA A CA 1
ATOM 666 C C . ALA A 1 85 ? 1.784 4.263 3.675 1.00 92.69 85 ALA A C 1
ATOM 668 O O . ALA A 1 85 ? 0.992 4.916 4.349 1.00 92.69 85 ALA A O 1
ATOM 669 N N . VAL A 1 86 ? 2.414 4.800 2.625 1.00 93.88 86 VAL A N 1
ATOM 670 C CA . VAL A 1 86 ? 2.240 6.210 2.248 1.00 93.88 86 VAL A CA 1
ATOM 671 C C . VAL A 1 86 ? 0.837 6.495 1.719 1.00 93.88 86 VAL A C 1
ATOM 673 O O . VAL A 1 86 ? 0.270 7.538 2.033 1.00 93.88 86 VAL A O 1
ATOM 676 N N . SER A 1 87 ? 0.233 5.580 0.964 1.00 91.25 87 SER A N 1
ATOM 677 C CA . SER A 1 87 ? -1.135 5.762 0.457 1.00 91.25 87 SER A CA 1
ATOM 678 C C . SER A 1 87 ? -2.172 5.821 1.579 1.00 91.25 87 SER A C 1
ATOM 680 O O . SER A 1 87 ? -3.105 6.610 1.482 1.00 91.25 87 SER A O 1
ATOM 682 N N . TYR A 1 88 ? -1.993 5.036 2.647 1.00 89.31 88 TYR A N 1
ATOM 683 C CA . TYR A 1 88 ? -2.873 5.056 3.822 1.00 89.31 88 TYR A CA 1
ATOM 684 C C . TYR A 1 88 ? -2.633 6.261 4.738 1.00 89.31 88 TYR A C 1
ATOM 686 O O . TYR A 1 88 ? -3.570 6.744 5.366 1.00 89.31 88 TYR A O 1
ATOM 694 N N . LEU A 1 89 ? -1.396 6.759 4.819 1.00 88.94 89 LEU A N 1
ATOM 695 C CA . LEU A 1 89 ? -1.064 7.917 5.654 1.00 88.94 89 LEU A CA 1
ATOM 696 C C . LEU A 1 89 ? -1.356 9.259 4.973 1.00 88.94 89 LEU A C 1
ATOM 698 O O . LEU A 1 89 ? -1.553 10.266 5.651 1.00 88.94 89 LEU A O 1
ATOM 702 N N . THR A 1 90 ? -1.361 9.304 3.640 1.00 86.69 90 THR A N 1
ATOM 703 C CA . THR A 1 90 ? -1.579 10.548 2.896 1.00 86.69 90 THR A CA 1
ATOM 704 C C . THR A 1 90 ? -3.060 10.739 2.557 1.00 86.69 90 THR A C 1
ATOM 706 O O . THR A 1 90 ? -3.676 9.839 1.986 1.00 86.69 90 THR A O 1
ATOM 709 N N . PRO A 1 91 ? -3.648 11.926 2.804 1.00 77.94 91 PRO A N 1
ATOM 710 C CA . PRO A 1 91 ? -5.023 12.241 2.412 1.00 77.94 91 PRO A CA 1
ATOM 711 C C . PRO A 1 91 ? -5.095 12.535 0.901 1.00 77.94 91 PRO A C 1
ATOM 713 O O . PRO A 1 91 ? -5.372 13.651 0.471 1.00 77.94 91 PRO A O 1
ATOM 716 N N . SER A 1 92 ? -4.774 11.530 0.085 1.00 77.81 92 SER A N 1
ATOM 717 C CA . SER A 1 92 ? -4.544 11.640 -1.362 1.00 77.81 92 SER A CA 1
ATOM 718 C C . SER A 1 92 ? -5.472 10.750 -2.197 1.00 77.81 92 SER A C 1
ATOM 720 O O . SER A 1 92 ? -5.193 10.508 -3.368 1.00 77.81 92 SER A O 1
ATOM 722 N N . MET A 1 93 ? -6.560 10.240 -1.604 1.00 77.06 93 MET A N 1
ATOM 723 C CA . MET A 1 93 ? -7.436 9.223 -2.213 1.00 77.06 93 MET A CA 1
ATOM 724 C C . MET A 1 93 ? -6.660 7.993 -2.713 1.00 77.06 93 MET A C 1
ATOM 726 O O . MET A 1 93 ? -6.902 7.508 -3.815 1.00 77.06 93 MET A O 1
ATOM 730 N N . TYR A 1 94 ? -5.712 7.499 -1.909 1.00 70.12 94 TYR A N 1
ATOM 731 C CA . TYR A 1 94 ? -4.852 6.367 -2.268 1.00 70.12 94 TYR A CA 1
ATOM 732 C C . TYR A 1 94 ? -4.066 6.593 -3.571 1.00 70.12 94 TYR A C 1
ATOM 734 O O . TYR A 1 94 ? -4.020 5.701 -4.408 1.00 70.12 94 TYR A O 1
ATOM 742 N N . ILE A 1 95 ? -3.527 7.795 -3.809 1.00 76.25 95 ILE A N 1
ATOM 743 C CA . ILE A 1 95 ? -2.656 8.093 -4.972 1.00 76.25 95 ILE A CA 1
ATOM 744 C C . ILE A 1 95 ? -1.240 8.511 -4.518 1.00 76.25 95 ILE A C 1
ATOM 746 O O . ILE A 1 95 ? -0.327 8.687 -5.323 1.00 76.25 95 ILE A O 1
ATOM 750 N N . GLY A 1 96 ? -1.027 8.693 -3.214 1.00 82.31 96 GLY A N 1
ATOM 751 C CA . GLY A 1 96 ? 0.213 9.245 -2.674 1.00 82.31 96 GLY A CA 1
ATOM 752 C C . GLY A 1 96 ? 1.401 8.283 -2.677 1.00 82.31 96 GLY A C 1
ATOM 753 O O . GLY A 1 96 ? 2.543 8.732 -2.764 1.00 82.31 96 GLY A O 1
ATOM 754 N N . GLY A 1 97 ? 1.176 6.972 -2.586 1.00 91.38 97 GLY A N 1
ATOM 755 C CA . GLY A 1 97 ? 2.265 5.996 -2.505 1.00 91.38 97 GLY A CA 1
ATOM 756 C C . GLY A 1 97 ? 2.746 5.467 -3.850 1.00 91.38 97 GLY A C 1
ATOM 757 O O . GLY A 1 97 ? 3.844 4.919 -3.954 1.00 91.38 97 GLY A O 1
ATOM 758 N N . GLU A 1 98 ? 1.952 5.644 -4.898 1.00 92.31 98 GLU A N 1
ATOM 759 C CA . GLU A 1 98 ? 2.229 5.182 -6.251 1.00 92.31 98 GLU A CA 1
ATOM 760 C C . GLU A 1 98 ? 3.445 5.868 -6.885 1.00 92.31 98 GLU A C 1
ATOM 762 O O . GLU A 1 98 ? 4.321 5.151 -7.385 1.00 92.31 98 GLU A O 1
ATOM 767 N N . PRO A 1 99 ? 3.587 7.208 -6.818 1.00 92.81 99 PRO A N 1
ATOM 768 C CA . PRO A 1 99 ? 4.807 7.873 -7.259 1.00 92.81 99 PRO A CA 1
ATOM 769 C C . PRO A 1 99 ? 6.031 7.392 -6.478 1.00 92.81 99 PRO A C 1
ATOM 771 O O . PRO A 1 99 ? 7.101 7.210 -7.057 1.00 92.81 99 PRO A O 1
ATOM 774 N N . LEU A 1 100 ? 5.873 7.133 -5.175 1.00 94.12 100 LEU A N 1
ATOM 775 C CA . LEU A 1 100 ? 6.974 6.701 -4.323 1.00 94.12 100 LEU A CA 1
ATOM 776 C C . LEU A 1 100 ? 7.463 5.298 -4.691 1.00 94.12 100 LEU A C 1
ATOM 778 O O . LEU A 1 100 ? 8.663 5.116 -4.889 1.00 94.12 100 LEU A O 1
ATOM 782 N N . ARG A 1 101 ? 6.566 4.314 -4.850 1.00 94.88 101 ARG A N 1
ATOM 783 C CA . ARG A 1 101 ? 6.979 2.957 -5.256 1.00 94.88 101 ARG A CA 1
ATOM 784 C C . ARG A 1 101 ? 7.622 2.945 -6.647 1.00 94.88 101 ARG A C 1
ATOM 786 O O . ARG A 1 101 ? 8.596 2.221 -6.852 1.00 94.88 101 ARG A O 1
ATOM 793 N N . ALA A 1 102 ? 7.139 3.781 -7.575 1.00 95.94 102 ALA A N 1
ATOM 794 C CA . ALA A 1 102 ? 7.751 3.942 -8.894 1.00 95.94 102 ALA A CA 1
ATOM 795 C C . ALA A 1 102 ? 9.164 4.533 -8.788 1.00 95.94 102 ALA A C 1
ATOM 797 O O . ALA A 1 102 ? 10.110 4.003 -9.374 1.00 95.94 102 ALA A O 1
ATOM 798 N N . TYR A 1 103 ? 9.317 5.598 -7.996 1.00 96.06 103 TYR A N 1
ATOM 799 C CA . TYR A 1 103 ? 10.598 6.253 -7.749 1.00 96.06 103 TYR A CA 1
ATOM 800 C C . TYR A 1 103 ? 11.611 5.311 -7.097 1.00 96.06 103 TYR A C 1
ATOM 802 O O . TYR A 1 103 ? 12.756 5.248 -7.537 1.00 96.06 103 TYR A O 1
ATOM 810 N N . MET A 1 104 ? 11.199 4.538 -6.089 1.00 96.31 104 MET A N 1
ATOM 811 C CA . MET A 1 104 ? 12.075 3.588 -5.403 1.00 96.31 104 MET A CA 1
ATOM 812 C C . MET A 1 104 ? 12.652 2.541 -6.355 1.00 96.31 104 MET A C 1
ATOM 814 O O . MET A 1 104 ? 13.861 2.308 -6.352 1.00 96.31 104 MET A O 1
ATOM 818 N N . ILE A 1 105 ? 11.804 1.944 -7.194 1.00 97.69 105 ILE A N 1
ATOM 819 C CA . ILE A 1 105 ? 12.227 0.942 -8.175 1.00 97.69 105 ILE A CA 1
ATOM 820 C C . ILE A 1 105 ? 13.112 1.570 -9.254 1.00 97.69 105 ILE A C 1
ATOM 822 O O . ILE A 1 105 ? 14.182 1.040 -9.558 1.00 97.69 105 ILE A O 1
ATOM 826 N N . SER A 1 106 ? 12.702 2.723 -9.790 1.00 97.62 106 SER A N 1
ATOM 827 C CA . SER A 1 106 ? 13.464 3.468 -10.794 1.00 97.62 106 SER A CA 1
ATOM 828 C C . SER A 1 106 ? 14.862 3.823 -10.292 1.00 97.62 106 SER A C 1
ATOM 830 O O . SER A 1 106 ? 15.846 3.510 -10.957 1.00 97.62 106 SER A O 1
ATOM 832 N N . LYS A 1 107 ? 14.967 4.391 -9.086 1.00 96.88 107 LYS A N 1
ATOM 833 C CA . LYS A 1 107 ? 16.241 4.786 -8.481 1.00 96.88 107 LYS A CA 1
ATOM 834 C C . LYS A 1 107 ? 17.131 3.587 -8.175 1.00 96.88 107 LYS A C 1
ATOM 836 O O . LYS A 1 107 ? 18.321 3.625 -8.470 1.00 96.88 107 LYS A O 1
ATOM 841 N N . ARG A 1 108 ? 16.573 2.527 -7.585 1.00 96.50 108 ARG A N 1
ATOM 842 C CA . ARG A 1 108 ? 17.353 1.361 -7.150 1.00 96.50 108 ARG A CA 1
ATOM 843 C C . ARG A 1 108 ? 17.916 0.553 -8.314 1.00 96.50 108 ARG A C 1
ATOM 845 O O . ARG A 1 108 ? 19.031 0.056 -8.210 1.00 96.50 108 ARG A O 1
ATOM 852 N N . HIS A 1 109 ? 17.163 0.438 -9.405 1.00 96.31 109 HIS A N 1
ATOM 853 C CA . HIS A 1 109 ? 17.551 -0.358 -10.573 1.00 96.31 109 HIS A CA 1
ATOM 854 C C . HIS A 1 109 ? 17.975 0.491 -11.778 1.00 96.31 109 HIS A C 1
ATOM 856 O O . HIS A 1 109 ? 18.150 -0.054 -12.862 1.00 96.31 109 HIS A O 1
ATOM 862 N N . GLN A 1 110 ? 18.129 1.810 -11.601 1.00 96.19 110 GLN A N 1
ATOM 863 C CA . GLN A 1 110 ? 18.524 2.760 -12.652 1.00 96.19 110 GLN A CA 1
ATOM 864 C C . GLN A 1 110 ? 17.628 2.666 -13.904 1.00 96.19 110 GLN A C 1
ATOM 866 O O . GLN A 1 110 ? 18.073 2.817 -15.039 1.00 96.19 110 GLN A O 1
ATOM 871 N N . LEU A 1 111 ? 16.336 2.399 -13.690 1.00 96.38 111 LEU A N 1
ATOM 872 C CA . LEU A 1 111 ? 15.342 2.270 -14.753 1.00 96.38 111 LEU A CA 1
ATOM 873 C C . LEU A 1 111 ? 14.706 3.633 -15.053 1.00 96.38 111 LEU A C 1
ATOM 875 O O . LEU A 1 111 ? 14.455 4.395 -14.114 1.00 96.38 111 LEU A O 1
ATOM 879 N N . PRO A 1 112 ? 14.344 3.934 -16.314 1.00 96.81 112 PRO A N 1
ATOM 880 C CA . PRO A 1 112 ? 13.630 5.164 -16.641 1.00 96.81 112 PRO A CA 1
ATOM 881 C C . PRO A 1 112 ? 12.326 5.287 -15.841 1.00 96.81 112 PRO A C 1
ATOM 883 O O . PRO A 1 112 ? 11.471 4.400 -15.899 1.00 96.81 112 PRO A O 1
ATOM 886 N N . ILE A 1 113 ? 12.145 6.398 -15.119 1.00 96.00 113 ILE A N 1
ATOM 887 C CA . ILE A 1 113 ? 10.969 6.602 -14.257 1.00 96.00 113 ILE A CA 1
ATOM 888 C C . ILE A 1 113 ? 9.656 6.543 -15.039 1.00 96.00 113 ILE A C 1
ATOM 890 O O . ILE A 1 113 ? 8.685 5.988 -14.545 1.00 96.00 113 ILE A O 1
ATOM 894 N N . ALA A 1 114 ? 9.637 7.032 -16.283 1.00 95.81 114 ALA A N 1
ATOM 895 C CA . ALA A 1 114 ? 8.467 6.954 -17.155 1.00 95.81 114 ALA A CA 1
ATOM 896 C C . ALA A 1 114 ? 8.067 5.499 -17.449 1.00 95.81 114 ALA A C 1
ATOM 898 O O . ALA A 1 114 ? 6.886 5.161 -17.443 1.00 95.81 114 ALA A O 1
ATOM 899 N N . LYS A 1 115 ? 9.059 4.619 -17.632 1.00 96.38 115 LYS A N 1
ATOM 900 C CA . LYS A 1 115 ? 8.847 3.192 -17.889 1.00 96.38 115 LYS A CA 1
ATOM 901 C C . LYS A 1 115 ? 8.253 2.495 -16.667 1.00 96.38 115 LYS A C 1
ATOM 903 O O . LYS A 1 115 ? 7.252 1.801 -16.790 1.00 96.38 115 LYS A O 1
ATOM 908 N N . VAL A 1 116 ? 8.830 2.716 -15.485 1.00 97.00 116 VAL A N 1
ATOM 909 C CA . VAL A 1 116 ? 8.306 2.155 -14.226 1.00 97.00 116 VAL A CA 1
ATOM 910 C C . VAL A 1 116 ? 6.938 2.758 -13.889 1.00 97.00 116 VAL A C 1
ATOM 912 O O . VAL A 1 116 ? 6.024 2.036 -13.505 1.00 97.00 116 VAL A O 1
ATOM 915 N N . GLY A 1 117 ? 6.765 4.064 -14.089 1.00 95.94 117 GLY A N 1
ATOM 916 C CA . GLY A 1 117 ? 5.506 4.774 -13.878 1.00 95.94 117 GLY A CA 1
ATOM 917 C C . GLY A 1 117 ? 4.367 4.221 -14.733 1.00 95.94 117 GLY A C 1
ATOM 918 O O . GLY A 1 117 ? 3.278 4.011 -14.210 1.00 95.94 117 GLY A O 1
ATOM 919 N N . ALA A 1 118 ? 4.624 3.878 -16.000 1.00 95.75 118 ALA A N 1
ATOM 920 C CA . ALA A 1 118 ? 3.632 3.221 -16.853 1.00 95.75 118 ALA A CA 1
ATOM 921 C C . ALA A 1 118 ? 3.139 1.894 -16.247 1.00 95.75 118 ALA A C 1
ATOM 923 O O . ALA A 1 118 ? 1.936 1.654 -16.206 1.00 95.75 118 ALA A O 1
ATOM 924 N N . THR A 1 119 ? 4.039 1.077 -15.683 1.00 96.81 119 THR A N 1
ATOM 925 C CA . THR A 1 119 ? 3.639 -0.178 -15.013 1.00 96.81 119 THR A CA 1
ATOM 926 C C . THR A 1 119 ? 2.764 0.058 -13.786 1.00 96.81 119 THR A C 1
ATOM 928 O O . THR A 1 119 ? 1.901 -0.755 -13.489 1.00 96.81 119 THR A O 1
ATOM 931 N N . VAL A 1 120 ? 2.970 1.170 -13.076 1.00 94.94 120 VAL A N 1
ATOM 932 C CA . VAL A 1 120 ? 2.171 1.548 -11.902 1.00 94.94 120 VAL A CA 1
ATOM 933 C C . VAL A 1 120 ? 0.765 1.990 -12.301 1.00 94.94 120 VAL A C 1
ATOM 935 O O . VAL A 1 120 ? -0.171 1.741 -11.547 1.00 94.94 120 VAL A O 1
ATOM 938 N N . VAL A 1 121 ? 0.616 2.615 -13.472 1.00 93.94 121 VAL A N 1
ATOM 939 C CA . VAL A 1 121 ? -0.695 2.957 -14.040 1.00 93.94 121 VAL A CA 1
ATOM 940 C C . VAL A 1 121 ? -1.436 1.690 -14.465 1.00 93.94 121 VAL A C 1
ATOM 942 O O . VAL A 1 121 ? -2.572 1.508 -14.050 1.00 93.94 121 VAL A O 1
ATOM 945 N N . VAL A 1 122 ? -0.784 0.790 -15.209 1.00 95.38 122 VAL A N 1
ATOM 946 C CA . VAL A 1 122 ? -1.383 -0.490 -15.648 1.00 95.38 122 VAL A CA 1
ATOM 947 C C . VAL A 1 122 ? -1.733 -1.398 -14.468 1.00 95.38 122 VAL A C 1
ATOM 949 O O . VAL A 1 122 ? -2.733 -2.090 -14.484 1.00 95.38 122 VAL A O 1
ATOM 952 N N . ASP A 1 123 ? -0.937 -1.391 -13.403 1.00 93.69 123 ASP A N 1
ATOM 953 C CA . ASP A 1 123 ? -1.247 -2.152 -12.188 1.00 93.69 123 ASP A CA 1
ATOM 954 C C . ASP A 1 123 ? -2.473 -1.613 -11.425 1.00 93.69 123 ASP A C 1
ATOM 956 O O . ASP A 1 123 ? -2.985 -2.291 -10.536 1.00 93.69 123 ASP A O 1
ATOM 960 N N . LYS A 1 124 ? -2.930 -0.393 -11.732 1.00 85.69 124 LYS A N 1
ATOM 961 C CA . LYS A 1 124 ? -4.047 0.265 -11.043 1.00 85.69 124 LYS A CA 1
ATOM 962 C C . LYS A 1 124 ? -5.372 0.210 -11.816 1.00 85.69 124 LYS A C 1
ATOM 964 O O . LYS A 1 124 ? -6.410 0.366 -11.174 1.00 85.69 124 LYS A O 1
ATOM 969 N N . PHE A 1 125 ? -5.340 0.020 -13.138 1.00 81.88 125 PHE A N 1
ATOM 970 C CA . PHE A 1 125 ? -6.499 0.062 -14.040 1.00 81.88 125 PHE A CA 1
ATOM 971 C C . PHE A 1 125 ? -6.550 -1.177 -14.928 1.00 81.88 125 PHE A C 1
ATOM 973 O O . PHE A 1 125 ? -7.658 -1.740 -15.057 1.00 81.88 125 PHE A O 1
#

pLDDT: mean 93.19, std 5.86, range [62.72, 97.94]

InterPro domains:
  IPR022791 Lysylphosphatidylglycerol synthetase/glycosyltransferase AglD [PF03706] (8-125)
  IPR022791 Lysylphosphatidylglycerol synthetase/glycosyltransferase AglD [TIGR00374] (12-124)

Radius of gyration: 19.65 Å; chains: 1; bounding box: 44×49×43 Å

Sequence (125 aa):
MKRKIVVIISTVVGLTVLILIFYLAGIQNVFFEIGQIGLLGAVVFIANALFILLLYTFSWQIILASYGCRLSFRDVFAARVIGFAVSYLTPSMYIGGEPLRAYMISKRHQLPIAKVGATVVVDKF

Secondary structure (DSSP, 8-state):
-HHHHHHHHHHHHHHHHHHHHHHHHTHHHHHHHHHHTHHHHHHHHHHHHHHHHHHHHH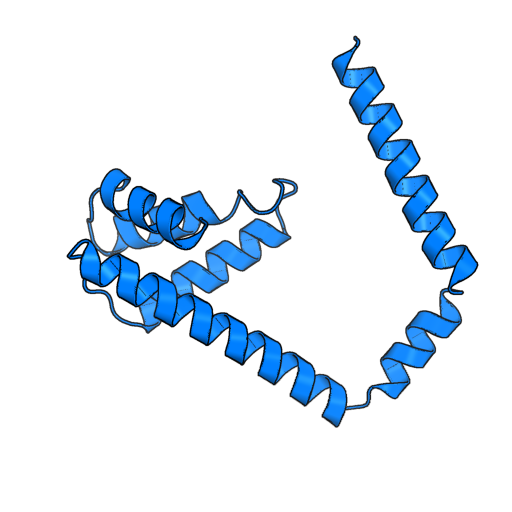HHHHHHHHTT----HHHHHHHHHHHHHHHHHSTTTS-SHHHHHHHHHHHHHT--HHHHHHHHHHTT-

Foldseek 3Di:
DVVVVVVVVVVVVVVVVVVVVCVVCPVVNVVVVVVVCPPVNVVVVVVVVVVVLLVLLVLLCVLCVVLVNNDDSVLSSVLSVQLQVQLVVDPPVSPRSLLVSLCSSCVVVVNDSVSSSVSSVVSVD

Organism: NCBI:txid412755